Protein AF-A0A441VGG9-F1 (afdb_monomer_lite)

pLDDT: mean 82.44, std 17.36, range [31.22, 97.94]

Radius of gyration: 16.05 Å; chains: 1; bounding box: 37×43×33 Å

Structure (mmCIF, N/CA/C/O backbone):
data_AF-A0A441VGG9-F1
#
_entry.id   AF-A0A441VGG9-F1
#
loop_
_atom_site.group_PDB
_atom_site.id
_atom_site.type_symbol
_atom_site.label_atom_id
_atom_site.label_alt_id
_atom_site.label_comp_id
_atom_site.label_asym_id
_atom_site.label_entity_id
_atom_site.label_seq_id
_atom_site.pdbx_PDB_ins_code
_atom_site.Cartn_x
_atom_site.Cartn_y
_atom_site.Cartn_z
_atom_site.occupancy
_atom_site.B_iso_or_equiv
_atom_site.auth_seq_id
_atom_site.auth_comp_id
_atom_site.auth_asym_id
_atom_site.auth_atom_id
_atom_site.pdbx_PDB_model_num
ATOM 1 N N . MET A 1 1 ? -8.731 -5.278 3.314 1.00 94.38 1 MET A N 1
ATOM 2 C CA . MET A 1 1 ? -7.564 -4.455 3.708 1.00 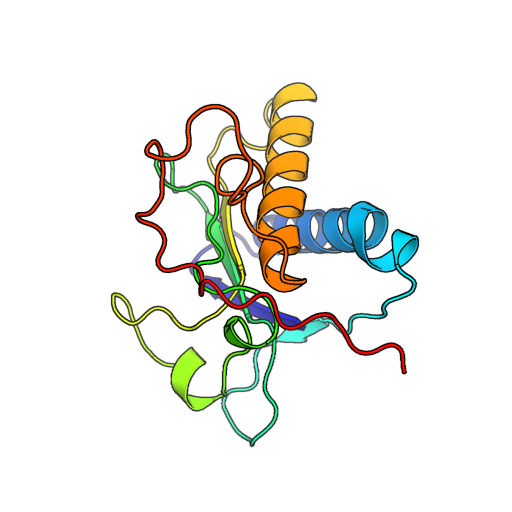94.38 1 MET A CA 1
ATOM 3 C C . MET A 1 1 ? -8.018 -3.421 4.715 1.00 94.38 1 MET A C 1
ATOM 5 O O . MET A 1 1 ? -9.213 -3.147 4.780 1.00 94.38 1 MET A O 1
ATOM 9 N N . CYS A 1 2 ? -7.111 -2.877 5.520 1.00 94.94 2 CYS A N 1
ATOM 10 C CA . CYS A 1 2 ? -7.483 -1.814 6.441 1.00 94.94 2 CYS A CA 1
ATOM 11 C C . CYS A 1 2 ? -6.417 -0.734 6.595 1.00 94.94 2 CYS A C 1
ATOM 13 O O . CYS A 1 2 ? -5.226 -1.033 6.542 1.00 94.94 2 CYS A O 1
ATOM 15 N N . TRP A 1 3 ? -6.851 0.502 6.819 1.00 93.62 3 TRP A N 1
ATOM 16 C CA . TRP A 1 3 ? -5.980 1.652 7.012 1.00 93.62 3 TRP A CA 1
ATOM 17 C C . TRP A 1 3 ? -5.534 1.771 8.467 1.00 93.62 3 TRP A C 1
ATOM 19 O O . TRP A 1 3 ? -6.352 1.809 9.386 1.00 93.62 3 TRP A O 1
ATOM 29 N N . HIS A 1 4 ? -4.222 1.853 8.666 1.00 87.31 4 HIS A N 1
ATOM 30 C CA . HIS A 1 4 ? -3.590 2.205 9.930 1.00 87.31 4 HIS A CA 1
ATOM 31 C C . HIS A 1 4 ? -2.687 3.408 9.673 1.00 87.31 4 HIS A C 1
ATOM 33 O O . HIS A 1 4 ? -1.575 3.259 9.192 1.00 87.31 4 HIS A O 1
ATOM 39 N N . VAL A 1 5 ? -3.145 4.620 9.950 1.00 71.81 5 VAL A N 1
ATOM 40 C CA . VAL A 1 5 ? -2.422 5.821 9.514 1.00 71.81 5 VAL A CA 1
ATOM 41 C C . VAL A 1 5 ? -1.516 6.345 10.620 1.00 71.81 5 VAL A C 1
ATOM 43 O O . VAL A 1 5 ? -1.985 6.585 11.730 1.00 71.81 5 VAL A O 1
ATOM 46 N N . LEU A 1 6 ? -0.246 6.611 10.296 1.00 68.75 6 LEU A N 1
ATOM 47 C CA . LEU A 1 6 ? 0.633 7.418 11.139 1.00 68.75 6 LEU A CA 1
ATOM 48 C C . LEU A 1 6 ? 1.026 8.696 10.391 1.00 68.75 6 LEU A C 1
ATOM 50 O O . LEU A 1 6 ? 1.815 8.665 9.458 1.00 68.75 6 LEU A O 1
ATOM 54 N N . GLN A 1 7 ? 0.462 9.816 10.850 1.00 72.62 7 GLN A N 1
ATOM 55 C CA . GLN A 1 7 ? 0.834 11.203 10.541 1.00 72.62 7 GLN A CA 1
ATOM 56 C C . GLN A 1 7 ? 0.972 11.563 9.047 1.00 72.62 7 GLN A C 1
ATOM 58 O O . GLN A 1 7 ? 2.010 11.386 8.408 1.00 72.62 7 GLN A O 1
ATOM 63 N N . PHE A 1 8 ? -0.079 12.204 8.533 1.00 85.31 8 PHE A N 1
ATOM 64 C CA . PHE A 1 8 ? -0.018 13.098 7.376 1.00 85.31 8 PHE A CA 1
ATOM 65 C C . PHE A 1 8 ? -0.246 14.540 7.846 1.00 85.31 8 PHE A C 1
ATOM 67 O O . PHE A 1 8 ? -0.963 14.726 8.835 1.00 85.31 8 PHE A O 1
ATOM 74 N N . PRO A 1 9 ? 0.326 15.555 7.171 1.00 86.12 9 PRO A N 1
ATOM 75 C CA . PRO A 1 9 ? 0.167 16.945 7.594 1.00 86.12 9 PRO A CA 1
ATOM 76 C C . PRO A 1 9 ? -1.294 17.406 7.544 1.00 86.12 9 PRO A C 1
ATOM 78 O O . PRO A 1 9 ? -1.736 18.155 8.415 1.00 86.12 9 PRO A O 1
ATOM 81 N N . THR A 1 10 ? -2.065 16.925 6.563 1.00 90.38 10 THR A N 1
ATOM 82 C CA . THR A 1 10 ? -3.488 17.246 6.416 1.00 90.38 10 THR A CA 1
ATOM 83 C C . THR A 1 10 ? -4.348 16.025 6.048 1.00 90.38 10 THR A C 1
ATOM 85 O O . THR A 1 10 ? -3.866 15.079 5.417 1.00 90.38 10 THR A O 1
ATOM 88 N N . PRO A 1 11 ? -5.662 16.045 6.359 1.00 91.12 11 PRO A N 1
ATOM 89 C CA . PRO A 1 11 ? -6.597 15.017 5.893 1.00 91.12 11 PRO A CA 1
ATOM 90 C C . PRO A 1 11 ? -6.681 14.899 4.364 1.00 91.12 11 PRO A C 1
ATOM 92 O O . PRO A 1 11 ? -6.899 13.808 3.846 1.00 91.12 11 PRO A O 1
ATOM 95 N N . ALA A 1 12 ? -6.500 16.003 3.633 1.00 91.56 12 ALA A N 1
ATOM 96 C CA . ALA A 1 12 ? -6.554 16.009 2.171 1.00 91.56 12 ALA A CA 1
ATOM 97 C C . ALA A 1 12 ? -5.362 15.262 1.547 1.00 91.56 12 ALA A C 1
ATOM 99 O O . ALA A 1 12 ? -5.527 14.494 0.595 1.00 91.56 12 ALA A O 1
ATOM 100 N N . GLU A 1 13 ? -4.164 15.438 2.107 1.00 89.56 13 GLU A N 1
ATOM 101 C CA . GLU A 1 13 ? -2.980 14.686 1.677 1.00 89.56 13 GLU A CA 1
ATOM 102 C C . GLU A 1 13 ? -3.123 13.198 1.996 1.00 89.56 13 GLU A C 1
ATOM 104 O O . GLU A 1 13 ? -2.801 12.363 1.153 1.00 89.56 13 GLU A O 1
ATOM 109 N N . LEU A 1 14 ? -3.683 12.860 3.163 1.00 91.25 14 LEU A N 1
ATOM 110 C CA . LEU A 1 14 ? -3.985 11.473 3.509 1.00 91.25 14 LEU A CA 1
ATOM 111 C C . LEU A 1 14 ? -4.951 10.832 2.502 1.00 91.25 14 LEU A C 1
ATOM 113 O O . LEU A 1 14 ? -4.685 9.739 2.010 1.00 91.25 14 LEU A O 1
ATOM 117 N N . GLN A 1 15 ? -6.048 11.512 2.161 1.00 92.19 15 GLN A N 1
ATOM 118 C CA . GLN A 1 15 ? -7.015 11.004 1.182 1.00 92.19 15 GLN A CA 1
ATOM 119 C C . GLN A 1 15 ? -6.377 10.812 -0.196 1.00 92.19 15 GLN A C 1
ATOM 121 O O . GLN A 1 15 ? -6.633 9.811 -0.863 1.00 92.19 15 GLN A O 1
ATOM 126 N N . THR A 1 16 ? -5.502 11.734 -0.604 1.00 92.19 16 THR A N 1
ATOM 127 C CA . THR A 1 16 ? -4.745 11.624 -1.859 1.00 92.19 16 THR A CA 1
ATOM 128 C C . THR A 1 16 ? -3.835 10.393 -1.850 1.00 92.19 16 THR A C 1
ATOM 130 O O . THR A 1 16 ? -3.824 9.623 -2.812 1.00 92.19 16 THR A O 1
ATOM 133 N N . ALA A 1 17 ? -3.118 10.162 -0.748 1.00 92.31 17 ALA A N 1
ATOM 134 C CA . ALA A 1 17 ? -2.262 8.993 -0.568 1.00 92.31 17 ALA A CA 1
ATOM 135 C C . ALA A 1 17 ? -3.062 7.676 -0.583 1.00 92.31 17 ALA A C 1
ATOM 137 O O . ALA A 1 17 ? -2.703 6.738 -1.297 1.00 92.31 17 ALA A O 1
ATOM 138 N N . GLN A 1 18 ? -4.183 7.617 0.143 1.00 94.12 18 GLN A N 1
ATOM 139 C CA . GLN A 1 18 ? -5.078 6.455 0.159 1.00 94.12 18 GLN A CA 1
ATOM 140 C C . GLN A 1 18 ? -5.655 6.160 -1.230 1.00 94.12 18 GLN A C 1
ATOM 142 O O . GLN A 1 18 ? -5.681 5.000 -1.648 1.00 94.12 18 GLN A O 1
ATOM 147 N N . ALA A 1 19 ? -6.081 7.192 -1.964 1.00 94.94 19 ALA A N 1
ATOM 148 C CA . ALA A 1 19 ? -6.613 7.051 -3.316 1.00 94.94 19 ALA A CA 1
ATOM 149 C C . ALA A 1 19 ? -5.557 6.505 -4.285 1.00 94.94 19 ALA A C 1
ATOM 151 O O . ALA A 1 19 ? -5.850 5.584 -5.046 1.00 94.94 19 ALA A O 1
ATOM 152 N N . LEU A 1 20 ? -4.321 7.014 -4.220 1.00 94.94 20 LEU A N 1
ATOM 153 C CA . LEU A 1 20 ? -3.218 6.518 -5.043 1.00 94.94 20 LEU A CA 1
ATOM 154 C C . LEU A 1 20 ? -2.932 5.038 -4.775 1.00 94.94 20 LEU A C 1
ATOM 156 O O . LEU A 1 20 ? -2.857 4.257 -5.722 1.00 94.94 20 LEU A O 1
ATOM 160 N N . VAL A 1 21 ? -2.785 4.652 -3.505 1.00 95.56 21 VAL A N 1
ATOM 161 C CA . VAL A 1 21 ? -2.486 3.266 -3.112 1.00 95.56 21 VAL A CA 1
ATOM 162 C C . VAL A 1 21 ? -3.615 2.334 -3.537 1.00 95.56 21 VAL A C 1
ATOM 164 O O . VAL A 1 21 ? -3.366 1.331 -4.203 1.00 95.56 21 VAL A O 1
ATOM 167 N N . THR A 1 22 ? -4.862 2.703 -3.231 1.00 96.88 22 THR A N 1
ATOM 168 C CA . THR A 1 22 ? -6.050 1.918 -3.597 1.00 96.88 22 THR A CA 1
ATOM 169 C C . THR A 1 22 ? -6.125 1.707 -5.100 1.00 96.88 22 THR A C 1
ATOM 171 O O . THR A 1 22 ? -6.269 0.574 -5.559 1.00 96.88 22 THR A O 1
ATOM 174 N N . ARG A 1 23 ? -6.000 2.791 -5.874 1.00 96.88 23 ARG A N 1
ATOM 175 C CA . ARG A 1 23 ? -6.074 2.748 -7.333 1.00 96.88 23 ARG A CA 1
ATOM 176 C C . ARG A 1 23 ? -4.956 1.895 -7.917 1.00 96.88 23 ARG A C 1
ATOM 178 O O . ARG A 1 23 ? -5.237 1.014 -8.717 1.00 96.88 23 ARG A O 1
ATOM 185 N N . THR A 1 24 ? -3.720 2.115 -7.475 1.00 97.25 24 THR A N 1
ATOM 186 C CA . THR A 1 24 ? -2.542 1.396 -7.977 1.00 97.25 24 THR A CA 1
ATOM 187 C C . THR A 1 24 ? -2.663 -0.105 -7.718 1.00 97.25 24 THR A C 1
ATOM 189 O O . THR A 1 24 ? -2.488 -0.899 -8.635 1.00 97.25 24 THR A O 1
ATOM 192 N N . ILE A 1 25 ? -3.047 -0.508 -6.503 1.00 97.94 25 ILE A N 1
ATOM 193 C CA . ILE A 1 25 ? -3.259 -1.922 -6.159 1.00 97.94 25 ILE A CA 1
ATOM 194 C C . ILE A 1 25 ? -4.410 -2.527 -6.973 1.00 97.94 25 ILE A C 1
ATOM 196 O O . ILE A 1 25 ? -4.304 -3.659 -7.447 1.00 97.94 25 ILE A O 1
ATOM 200 N N . THR A 1 26 ? -5.499 -1.777 -7.150 1.00 96.56 26 THR A N 1
ATOM 201 C CA . THR A 1 26 ? -6.688 -2.259 -7.864 1.00 96.56 26 THR A CA 1
ATOM 202 C C . THR A 1 26 ? -6.409 -2.464 -9.351 1.00 96.56 26 THR A C 1
ATOM 204 O O . THR A 1 26 ? -6.652 -3.544 -9.890 1.00 96.56 26 THR A O 1
ATOM 207 N N . GLU A 1 27 ? -5.870 -1.440 -10.012 1.00 95.50 27 GLU A N 1
ATOM 208 C CA . GLU A 1 27 ? -5.562 -1.461 -11.444 1.00 95.50 27 GLU A CA 1
ATOM 209 C C . GLU A 1 27 ? -4.383 -2.390 -11.759 1.00 95.50 27 GLU A C 1
ATOM 211 O O . GLU A 1 27 ? -4.374 -3.015 -12.813 1.00 95.50 27 GLU A O 1
ATOM 216 N N . GLY A 1 28 ? -3.411 -2.515 -10.852 1.00 95.94 28 GLY A N 1
ATOM 217 C CA . GLY A 1 28 ? -2.225 -3.335 -11.074 1.00 95.94 28 GLY A CA 1
ATOM 218 C C . GLY A 1 28 ? -2.414 -4.806 -10.729 1.00 95.94 28 GLY A C 1
ATOM 219 O O . GLY A 1 28 ? -2.184 -5.658 -11.572 1.00 95.94 28 GLY A O 1
ATOM 220 N N . TRP A 1 29 ? -2.820 -5.133 -9.504 1.00 96.19 29 TRP A N 1
ATOM 221 C CA . TRP A 1 29 ? -2.910 -6.528 -9.072 1.00 96.19 29 TRP A CA 1
ATOM 222 C C . TRP A 1 29 ? -4.337 -7.050 -9.110 1.00 96.19 29 TRP A C 1
ATOM 224 O O . TRP A 1 29 ? -4.620 -7.998 -9.836 1.00 96.19 29 TRP A O 1
ATOM 234 N N . LEU A 1 30 ? -5.238 -6.440 -8.339 1.00 95.50 30 LEU A N 1
ATOM 235 C CA . LEU A 1 30 ? -6.545 -7.031 -8.032 1.00 95.50 30 LEU A CA 1
ATOM 236 C C . LEU A 1 30 ? -7.379 -7.313 -9.287 1.00 95.50 30 LEU A C 1
ATOM 238 O O . LEU A 1 30 ? -7.928 -8.407 -9.421 1.00 95.50 30 LEU A O 1
ATOM 242 N N . SER A 1 31 ? -7.404 -6.371 -10.235 1.00 94.31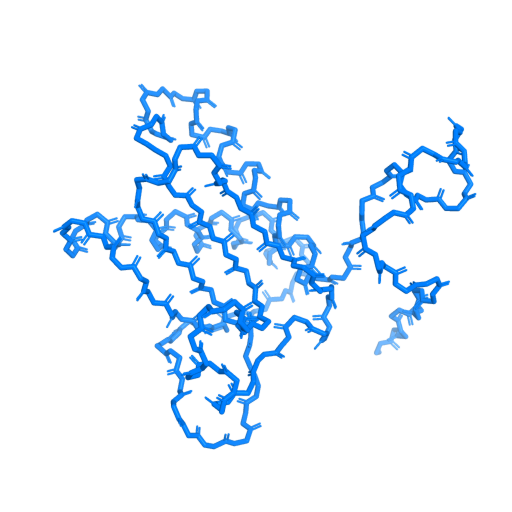 31 SER A N 1
ATOM 243 C CA . SER A 1 31 ? -8.119 -6.541 -11.505 1.00 94.31 31 SER A CA 1
ATOM 244 C C . SER A 1 31 ? -7.502 -7.614 -12.410 1.00 94.31 31 SER A C 1
ATOM 246 O O . SER A 1 31 ? -8.236 -8.316 -13.102 1.00 94.31 31 SER A O 1
ATOM 248 N N . LEU A 1 32 ? 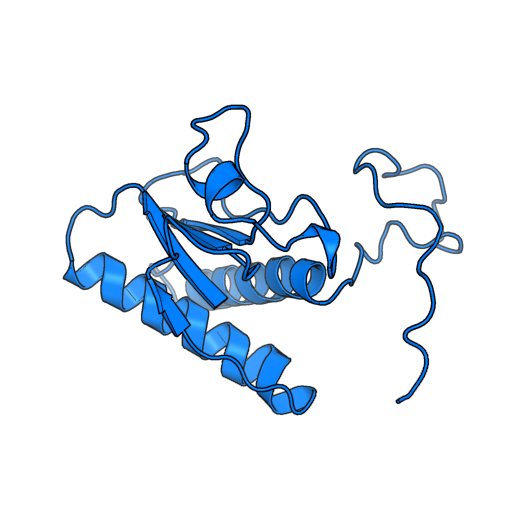-6.175 -7.791 -12.379 1.00 93.44 32 LEU A N 1
ATOM 249 C CA . LEU A 1 32 ? -5.477 -8.775 -13.211 1.00 93.44 32 LEU A CA 1
ATOM 250 C C . LEU A 1 32 ? -5.661 -10.210 -12.712 1.00 93.44 32 LEU A C 1
ATOM 252 O O . LEU A 1 32 ? -5.670 -11.138 -13.519 1.00 93.44 32 LEU A O 1
ATOM 256 N N . ILE A 1 33 ? -5.808 -10.400 -11.397 1.00 93.06 33 ILE A N 1
ATOM 257 C CA . ILE A 1 33 ? -5.943 -11.731 -10.778 1.00 93.06 33 ILE A CA 1
ATOM 258 C C . ILE A 1 33 ? -7.352 -12.024 -10.248 1.00 93.06 33 ILE A C 1
ATOM 260 O O . ILE A 1 33 ? -7.543 -13.023 -9.558 1.00 93.06 33 ILE A O 1
ATOM 264 N N . ASN A 1 34 ? -8.335 -11.185 -10.593 1.00 93.31 34 ASN A N 1
ATOM 265 C CA . ASN A 1 34 ? -9.744 -11.331 -10.216 1.00 93.31 34 ASN A CA 1
ATOM 266 C C . ASN A 1 34 ? -9.942 -11.526 -8.698 1.00 93.31 34 ASN A C 1
ATOM 268 O O . ASN A 1 34 ? -10.645 -12.437 -8.255 1.00 93.31 34 ASN A O 1
ATOM 272 N N . LEU A 1 35 ? -9.274 -10.684 -7.906 1.00 92.56 35 LEU A N 1
ATOM 273 C CA . LEU A 1 35 ? -9.452 -10.609 -6.459 1.00 92.56 35 LEU A CA 1
ATOM 274 C C . LEU A 1 35 ? -10.182 -9.324 -6.091 1.00 92.56 35 LEU A C 1
ATOM 276 O O . LEU A 1 35 ? -9.840 -8.253 -6.580 1.00 92.56 35 LEU A O 1
ATOM 280 N N . ASP A 1 36 ? -11.113 -9.422 -5.149 1.00 91.25 36 ASP A N 1
ATOM 281 C CA . ASP A 1 36 ? -11.777 -8.257 -4.577 1.00 91.25 36 ASP A CA 1
ATOM 282 C C . ASP A 1 36 ? -11.156 -7.869 -3.237 1.00 91.25 36 ASP A C 1
ATOM 284 O O . ASP A 1 36 ? -10.777 -8.712 -2.417 1.00 91.25 36 ASP A O 1
ATOM 288 N N . ALA A 1 37 ? -11.100 -6.564 -2.983 1.00 92.38 37 ALA A N 1
ATOM 289 C CA . ALA A 1 37 ? -10.652 -6.017 -1.716 1.00 92.38 37 ALA A CA 1
ATOM 290 C C . ALA A 1 37 ? -11.638 -4.984 -1.185 1.00 92.38 37 ALA A C 1
ATOM 292 O O . ALA A 1 37 ? -11.981 -4.013 -1.855 1.00 92.38 37 ALA A O 1
ATOM 293 N N . THR A 1 38 ? -12.030 -5.154 0.072 1.00 93.88 38 THR A N 1
ATOM 294 C CA . THR A 1 38 ? -12.722 -4.119 0.837 1.00 93.88 38 THR A CA 1
ATOM 295 C C . T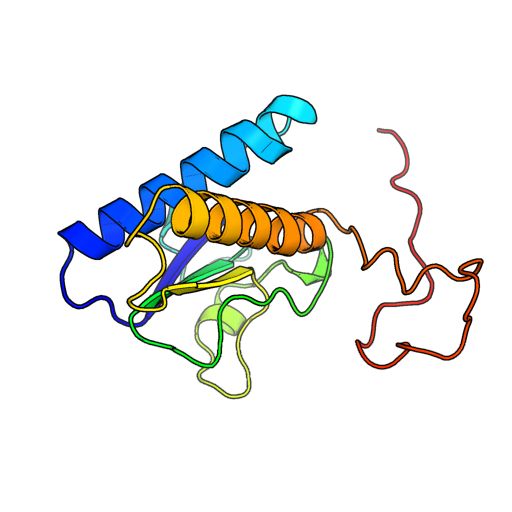HR A 1 38 ? -11.711 -3.286 1.615 1.00 93.88 38 THR A C 1
ATOM 297 O O . THR A 1 38 ? -10.708 -3.807 2.114 1.00 93.88 38 THR A O 1
ATOM 300 N N . TRP A 1 39 ? -11.975 -1.987 1.724 1.00 94.31 39 TRP A N 1
ATOM 301 C CA . TRP A 1 39 ? -11.140 -1.033 2.447 1.00 94.31 39 TRP A CA 1
ATOM 302 C C . TRP A 1 39 ? -11.931 -0.440 3.607 1.00 94.31 39 TRP A C 1
ATOM 304 O O . TRP A 1 39 ? -13.075 -0.024 3.440 1.00 94.31 39 TRP A O 1
ATOM 314 N N . THR A 1 40 ? -11.331 -0.430 4.790 1.00 93.44 40 THR A N 1
ATOM 315 C CA . THR A 1 40 ? -11.945 0.069 6.025 1.00 93.44 40 THR A CA 1
ATOM 316 C C . THR A 1 40 ? -10.861 0.583 6.968 1.00 93.44 40 THR A C 1
ATOM 318 O O . THR A 1 40 ? -9.675 0.362 6.720 1.00 93.44 40 THR A O 1
ATOM 321 N N . ASP A 1 41 ? -11.230 1.247 8.054 1.00 92.69 41 ASP A N 1
ATOM 322 C CA . ASP A 1 41 ? -10.282 1.544 9.125 1.00 92.69 41 ASP A CA 1
ATOM 323 C C . ASP A 1 41 ? -9.949 0.261 9.884 1.00 92.69 41 ASP A C 1
ATOM 325 O O . ASP A 1 41 ? -10.800 -0.612 10.059 1.00 92.69 41 ASP A O 1
ATOM 329 N N . CYS A 1 42 ? -8.695 0.099 10.309 1.00 92.25 42 CYS A N 1
ATOM 330 C CA . CYS A 1 42 ? -8.290 -1.134 10.973 1.00 92.25 42 CYS A CA 1
ATOM 331 C C . CYS A 1 42 ? -9.084 -1.393 12.263 1.00 92.25 42 CYS A C 1
ATOM 333 O O . CYS A 1 42 ? -8.987 -0.599 13.200 1.00 92.25 42 CYS A O 1
ATOM 335 N N . PRO A 1 43 ? -9.797 -2.537 12.366 1.00 92.06 43 PRO A N 1
ATOM 336 C CA . PRO A 1 43 ? -10.491 -2.891 13.595 1.00 92.06 43 PRO A CA 1
ATOM 337 C C . PRO A 1 43 ? -9.518 -3.077 14.761 1.00 92.06 43 PRO A C 1
ATOM 339 O O . PRO A 1 43 ? -8.492 -3.752 14.632 1.00 92.06 43 PRO A O 1
ATOM 342 N N . THR A 1 44 ? -9.880 -2.523 15.915 1.00 90.62 44 THR A N 1
ATOM 343 C CA . THR A 1 44 ? -9.120 -2.628 17.171 1.00 90.62 44 THR A CA 1
ATOM 344 C C . THR A 1 44 ? -9.590 -3.782 18.059 1.00 90.62 44 THR A C 1
ATOM 346 O O . THR A 1 44 ? -9.035 -4.008 19.131 1.00 90.62 44 THR A O 1
ATOM 349 N N . SER A 1 45 ? -10.588 -4.549 17.615 1.00 92.69 45 SER A N 1
ATOM 350 C CA . SER A 1 45 ? -11.118 -5.724 18.307 1.00 92.69 45 SER A CA 1
ATOM 351 C C . SER A 1 45 ? -11.611 -6.791 17.319 1.00 92.69 45 SER A C 1
ATOM 353 O O . SER A 1 45 ? -11.703 -6.548 16.112 1.00 92.69 45 SER A O 1
ATOM 355 N N . GLY A 1 46 ? -11.911 -7.981 17.847 1.00 93.31 46 GLY A N 1
ATOM 356 C CA . GLY A 1 46 ? -12.386 -9.135 17.083 1.00 93.31 46 GLY A CA 1
ATOM 357 C C . GLY A 1 46 ? -11.270 -10.004 16.494 1.00 93.31 46 GLY A C 1
ATOM 358 O O . GLY A 1 46 ? -10.088 -9.657 16.529 1.00 93.31 46 GLY A O 1
ATOM 359 N N . ASP A 1 47 ? -11.677 -11.142 15.929 1.00 94.50 47 ASP A N 1
ATOM 360 C CA . ASP A 1 47 ? -10.760 -12.213 15.506 1.00 94.50 47 ASP A CA 1
ATOM 361 C C . ASP A 1 47 ? -10.352 -12.125 14.028 1.00 94.50 47 ASP A C 1
ATOM 363 O O . ASP A 1 47 ? -9.470 -12.849 13.559 1.00 94.50 47 ASP A O 1
ATOM 367 N N . ALA A 1 48 ? -10.987 -11.228 13.270 1.00 93.50 48 ALA A N 1
ATOM 368 C CA . ALA A 1 48 ? -10.724 -11.063 11.850 1.00 93.50 48 ALA A CA 1
ATOM 369 C C . ALA A 1 48 ? -9.324 -10.479 11.608 1.00 93.50 48 ALA A C 1
ATOM 371 O O . ALA A 1 48 ? -8.965 -9.403 12.106 1.00 93.50 48 ALA A O 1
ATOM 372 N N . ARG A 1 49 ? -8.543 -11.163 10.770 1.00 94.88 49 ARG A N 1
ATOM 373 C CA . ARG A 1 49 ? -7.224 -10.694 10.342 1.00 94.88 49 ARG A CA 1
ATOM 374 C C . ARG A 1 49 ? -7.317 -9.907 9.047 1.00 94.88 49 ARG A C 1
ATOM 376 O O . ARG A 1 49 ? -8.134 -10.209 8.184 1.00 94.88 49 ARG A O 1
ATOM 383 N N . HIS A 1 50 ? -6.471 -8.895 8.920 1.00 95.31 50 HIS A N 1
ATOM 384 C CA . HIS A 1 50 ? -6.485 -7.998 7.771 1.00 95.31 50 HIS A CA 1
ATOM 385 C C . HIS A 1 50 ? -5.065 -7.732 7.292 1.00 95.31 50 HIS A C 1
ATOM 387 O O . HIS A 1 50 ? -4.138 -7.632 8.099 1.00 95.31 50 HIS A O 1
ATOM 393 N N . VAL A 1 51 ? -4.915 -7.502 5.990 1.00 95.38 51 VAL A N 1
ATOM 394 C CA . VAL A 1 51 ? -3.766 -6.751 5.479 1.00 95.38 51 VAL A CA 1
ATOM 395 C C . VAL A 1 51 ? -3.886 -5.331 6.030 1.00 95.38 51 VAL A C 1
ATOM 397 O O . VAL A 1 51 ? -4.778 -4.582 5.615 1.00 95.38 51 VAL A O 1
ATOM 400 N N . ARG A 1 52 ? -3.042 -4.999 7.010 1.00 94.25 52 ARG A N 1
ATOM 401 C CA . ARG A 1 52 ? -2.881 -3.631 7.503 1.00 94.25 52 ARG A CA 1
ATOM 402 C C . ARG A 1 52 ? -2.084 -2.855 6.469 1.00 94.25 52 ARG A C 1
ATOM 404 O O . ARG A 1 52 ? -1.053 -3.335 6.014 1.00 94.25 52 ARG A O 1
ATOM 411 N N . VAL A 1 53 ? -2.555 -1.661 6.144 1.00 94.31 53 VAL A N 1
ATOM 412 C CA . VAL A 1 53 ? -1.869 -0.718 5.271 1.00 94.31 53 VAL A CA 1
ATOM 413 C C . VAL A 1 53 ? -1.557 0.528 6.077 1.00 94.31 53 VAL A C 1
ATOM 415 O O . VAL A 1 53 ? -2.472 1.233 6.510 1.00 94.31 53 VAL A O 1
ATOM 418 N N . LEU A 1 54 ? -0.269 0.772 6.301 1.00 91.06 54 LEU A N 1
ATOM 419 C CA . LEU A 1 54 ? 0.223 1.947 6.995 1.00 91.06 54 LEU A CA 1
ATOM 420 C C . LEU A 1 54 ? 0.850 2.926 6.027 1.00 91.06 54 LEU A C 1
ATOM 422 O O . LEU A 1 54 ? 1.726 2.568 5.251 1.00 91.06 54 LEU A O 1
ATOM 426 N N . LEU A 1 55 ? 0.403 4.174 6.104 1.00 90.19 55 LEU A N 1
ATOM 427 C CA . LEU A 1 55 ? 0.923 5.271 5.303 1.00 90.19 55 LEU A CA 1
ATOM 428 C C . LEU A 1 55 ? 1.582 6.282 6.240 1.00 90.19 55 LEU A C 1
ATOM 430 O O . LEU A 1 55 ? 0.996 6.617 7.275 1.00 90.19 55 LEU A O 1
ATOM 434 N N . ARG A 1 56 ? 2.755 6.788 5.852 1.00 87.25 56 ARG A N 1
ATOM 435 C CA . ARG A 1 56 ? 3.500 7.811 6.596 1.00 87.25 56 ARG A CA 1
ATOM 436 C C . ARG A 1 56 ? 4.056 8.875 5.660 1.00 87.25 56 ARG A C 1
ATOM 438 O O . ARG A 1 56 ? 4.697 8.534 4.675 1.00 87.25 56 ARG A O 1
ATOM 445 N N . SER A 1 57 ? 3.865 10.152 5.983 1.00 88.44 57 SER A N 1
ATOM 446 C CA . SER A 1 57 ? 4.458 11.261 5.222 1.00 88.44 57 SER A CA 1
ATOM 447 C C . SER A 1 57 ? 5.845 11.642 5.745 1.00 88.44 57 SER A C 1
ATOM 449 O O . SER A 1 57 ? 6.084 11.626 6.952 1.00 88.44 57 SER A O 1
ATOM 451 N N . GLY A 1 58 ? 6.734 12.074 4.846 1.00 76.62 58 GLY A N 1
ATOM 452 C CA . GLY A 1 58 ? 7.979 12.763 5.207 1.00 76.62 58 GLY A CA 1
ATOM 453 C C . GLY A 1 58 ? 9.143 11.860 5.612 1.00 76.62 58 GLY A C 1
ATOM 454 O O . GLY A 1 58 ? 10.098 12.352 6.209 1.00 76.62 58 GLY A O 1
ATOM 455 N N . ASP A 1 59 ? 9.092 10.567 5.293 1.00 69.50 59 ASP A N 1
ATOM 456 C CA . ASP A 1 59 ? 10.240 9.680 5.475 1.00 69.50 59 ASP A CA 1
ATOM 457 C C . ASP A 1 59 ? 11.078 9.638 4.189 1.00 69.50 59 ASP A C 1
ATOM 459 O O . ASP A 1 59 ? 10.624 9.153 3.158 1.00 69.50 59 ASP A O 1
ATOM 463 N N . ALA A 1 60 ? 12.276 10.225 4.227 1.00 63.62 60 ALA A N 1
ATOM 464 C CA . ALA A 1 60 ? 13.172 10.291 3.070 1.00 63.62 60 ALA A CA 1
ATOM 465 C C . ALA A 1 60 ? 14.044 9.033 2.910 1.00 63.62 60 ALA A C 1
ATOM 467 O O . ALA A 1 60 ? 14.629 8.833 1.849 1.00 63.62 60 ALA A O 1
ATOM 468 N N . ASN A 1 61 ? 14.147 8.209 3.959 1.00 63.19 61 ASN A N 1
ATOM 469 C CA . ASN A 1 61 ? 15.011 7.024 3.990 1.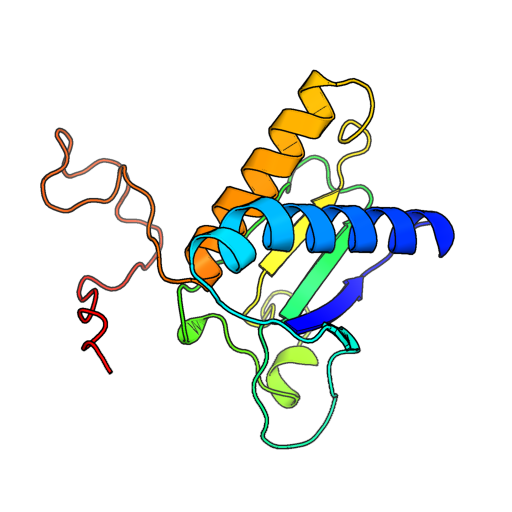00 63.19 61 ASN A CA 1
ATOM 470 C C . ASN A 1 61 ? 14.210 5.717 3.956 1.00 63.19 61 ASN A C 1
ATOM 472 O O . ASN A 1 61 ? 14.789 4.635 4.028 1.00 63.19 61 ASN A O 1
ATOM 476 N N . TYR A 1 62 ? 12.886 5.814 3.870 1.00 66.38 62 TYR A N 1
ATOM 477 C CA . TYR A 1 62 ? 11.983 4.683 3.916 1.00 66.38 62 TYR A CA 1
ATOM 478 C C . TYR A 1 62 ? 10.840 4.909 2.934 1.00 66.38 62 TYR A C 1
ATOM 480 O O . TYR A 1 62 ? 9.995 5.777 3.143 1.00 66.38 62 TYR A O 1
ATOM 488 N N . ASN A 1 63 ? 10.811 4.112 1.868 1.00 75.06 63 ASN A N 1
ATOM 489 C CA . ASN A 1 63 ? 9.828 4.291 0.802 1.00 75.06 63 ASN A CA 1
ATOM 490 C C . ASN A 1 63 ? 8.726 3.216 0.851 1.00 75.06 63 ASN A C 1
ATOM 492 O O . ASN A 1 63 ? 7.590 3.495 0.475 1.00 75.06 63 ASN A O 1
ATOM 496 N N . GLY A 1 64 ? 9.011 2.020 1.374 1.00 87.00 64 GLY A N 1
ATOM 497 C CA . GLY A 1 64 ? 8.024 0.956 1.556 1.00 87.00 64 GLY A CA 1
ATOM 498 C C . GLY A 1 64 ? 8.614 -0.292 2.215 1.00 87.00 64 GLY A C 1
ATOM 499 O O . GLY A 1 64 ? 9.829 -0.481 2.198 1.00 87.00 64 GLY A O 1
ATOM 500 N N . THR A 1 65 ? 7.768 -1.102 2.856 1.00 88.00 65 THR A N 1
ATOM 501 C CA . THR A 1 65 ? 8.135 -2.462 3.273 1.00 88.00 65 THR A CA 1
ATOM 502 C C . THR A 1 65 ? 6.918 -3.359 3.472 1.00 88.00 65 THR A C 1
ATOM 504 O O . THR A 1 65 ? 5.875 -2.926 3.974 1.00 88.00 65 THR A O 1
ATOM 507 N N . THR A 1 66 ? 7.114 -4.643 3.191 1.00 90.94 66 THR A N 1
ATOM 508 C CA . THR A 1 66 ? 6.214 -5.742 3.530 1.00 90.94 66 THR A CA 1
ATOM 509 C C . THR A 1 66 ? 7.055 -6.928 3.996 1.00 90.94 66 THR A C 1
ATOM 511 O O . THR A 1 66 ? 7.368 -7.835 3.235 1.00 90.94 66 THR A O 1
ATOM 514 N N . LEU A 1 67 ? 7.430 -6.923 5.280 1.00 84.38 67 LEU A N 1
ATOM 515 C CA . LEU A 1 67 ? 8.417 -7.858 5.850 1.00 84.38 67 LEU A CA 1
ATOM 516 C C . LEU A 1 67 ? 8.031 -9.339 5.777 1.00 84.38 67 LEU A C 1
ATOM 518 O O . LEU A 1 67 ? 8.876 -10.211 5.930 1.00 84.38 67 LEU A O 1
ATOM 522 N N . ARG A 1 68 ? 6.737 -9.640 5.663 1.00 86.75 68 ARG A N 1
ATOM 523 C CA . ARG A 1 68 ? 6.227 -11.011 5.685 1.00 86.75 68 ARG A CA 1
ATOM 524 C C . ARG A 1 68 ? 5.306 -11.219 4.500 1.00 86.75 68 ARG A C 1
ATOM 526 O O . ARG A 1 68 ? 4.399 -10.400 4.349 1.00 86.75 68 ARG A O 1
ATOM 533 N N . PRO A 1 69 ? 5.467 -12.299 3.724 1.00 89.06 69 PRO A N 1
ATOM 534 C CA . PRO A 1 69 ? 4.675 -12.518 2.525 1.00 89.06 69 PRO A CA 1
ATOM 535 C C . PRO A 1 69 ? 3.365 -13.279 2.775 1.00 89.06 69 PRO A C 1
ATOM 537 O O . PRO A 1 69 ? 3.229 -14.064 3.721 1.00 89.06 69 PRO A O 1
ATOM 540 N N . GLY A 1 70 ? 2.403 -13.100 1.872 1.00 91.19 70 GLY A N 1
ATOM 541 C CA . GLY A 1 70 ? 1.174 -13.887 1.810 1.00 91.19 70 GLY A CA 1
ATOM 542 C C . GLY A 1 70 ? 0.341 -13.806 3.091 1.00 91.19 70 GLY A C 1
ATOM 543 O O . GLY A 1 70 ? 0.082 -12.744 3.654 1.00 91.19 70 GLY A O 1
ATOM 544 N N . THR A 1 71 ? -0.086 -14.957 3.613 1.00 93.31 71 THR A N 1
ATOM 545 C CA . THR A 1 71 ? -0.904 -14.987 4.838 1.00 93.31 71 THR A CA 1
ATOM 546 C C . THR A 1 71 ? -0.148 -14.531 6.086 1.00 93.31 71 THR A C 1
ATOM 548 O O . THR A 1 71 ? -0.787 -14.200 7.085 1.00 93.31 71 THR A O 1
ATOM 551 N N . LEU A 1 72 ? 1.191 -14.494 6.053 1.00 91.06 72 LEU A N 1
ATOM 552 C CA . LEU A 1 72 ? 2.009 -13.986 7.157 1.00 91.06 72 LEU A CA 1
ATOM 553 C C . LEU A 1 72 ? 1.970 -12.452 7.255 1.00 91.06 72 LEU A C 1
ATOM 555 O O . LEU A 1 72 ? 2.328 -11.909 8.299 1.00 91.06 72 LEU A O 1
ATOM 559 N N . THR A 1 73 ? 1.498 -11.759 6.211 1.00 93.25 73 THR A N 1
ATOM 560 C CA . THR A 1 73 ? 1.245 -10.309 6.219 1.00 93.25 73 THR A CA 1
ATOM 561 C C . THR A 1 73 ? -0.008 -9.929 7.015 1.00 93.25 73 THR A C 1
ATOM 563 O O . THR A 1 73 ? -0.222 -8.760 7.338 1.00 93.25 73 THR A O 1
ATOM 566 N N . LEU A 1 74 ? -0.885 -10.892 7.309 1.00 93.94 74 LEU A N 1
ATOM 567 C CA . LEU A 1 74 ? -2.146 -10.625 7.989 1.00 93.94 74 LEU A CA 1
ATOM 568 C C . LEU A 1 74 ? -1.910 -10.261 9.458 1.00 93.94 74 LEU A C 1
ATOM 570 O O . LEU A 1 74 ? -1.251 -10.992 10.190 1.00 93.94 74 LEU A O 1
ATOM 574 N N . SER A 1 75 ? -2.530 -9.167 9.896 1.00 93.88 75 SER A N 1
ATOM 575 C CA . SER A 1 75 ? -2.454 -8.666 11.270 1.00 93.88 75 SER A CA 1
ATOM 576 C C . SER A 1 75 ? -3.770 -8.858 12.021 1.00 93.88 75 SER A C 1
ATOM 578 O O . SER A 1 75 ? -4.865 -8.687 11.469 1.00 93.88 75 SER A O 1
ATOM 580 N N . THR A 1 76 ? -3.660 -9.216 13.295 1.00 94.06 76 THR A N 1
ATOM 581 C CA . THR A 1 76 ? -4.758 -9.272 14.266 1.00 94.06 76 THR A CA 1
ATOM 582 C C . THR A 1 76 ? -5.079 -7.885 14.828 1.00 94.06 76 THR A C 1
ATOM 584 O O . THR A 1 76 ? -4.313 -6.931 14.690 1.00 94.06 76 THR A O 1
ATOM 587 N N . ALA A 1 77 ? -6.225 -7.749 15.500 1.00 92.12 77 ALA A N 1
ATOM 588 C CA . ALA A 1 77 ? -6.552 -6.541 16.258 1.00 92.12 77 ALA A CA 1
ATOM 589 C C . ALA A 1 77 ? -5.479 -6.187 17.309 1.00 92.12 77 ALA A C 1
ATOM 591 O O . ALA A 1 77 ? -5.081 -5.031 17.400 1.00 92.12 77 ALA A O 1
ATOM 592 N N . ALA A 1 78 ? -4.964 -7.181 18.042 1.00 89.88 78 ALA A N 1
ATOM 593 C CA . ALA A 1 78 ? -3.973 -6.972 19.097 1.00 89.88 78 ALA A CA 1
ATOM 594 C C . ALA A 1 78 ? -2.595 -6.551 18.559 1.00 89.88 78 ALA A C 1
ATOM 596 O O . ALA A 1 78 ? -1.973 -5.645 19.113 1.00 89.88 78 ALA A O 1
ATOM 597 N N . GLU A 1 79 ? -2.125 -7.169 17.469 1.00 90.75 79 GLU A N 1
ATOM 598 C CA . GLU A 1 79 ? -0.845 -6.801 16.846 1.00 90.75 79 GLU A CA 1
ATOM 599 C C . GLU A 1 79 ? -0.871 -5.360 16.349 1.00 90.75 79 GLU A C 1
ATOM 601 O O . GLU A 1 79 ? 0.086 -4.631 16.568 1.00 90.75 79 GLU A O 1
ATOM 606 N N . ARG A 1 80 ? -1.984 -4.915 15.751 1.00 88.19 80 ARG A N 1
ATOM 607 C CA . ARG A 1 80 ? -2.135 -3.551 15.220 1.00 88.19 80 ARG A CA 1
ATOM 608 C C . ARG A 1 80 ? -1.997 -2.451 16.270 1.00 88.19 80 ARG A C 1
ATOM 610 O O . ARG A 1 80 ? -1.798 -1.311 15.883 1.00 88.19 80 ARG A O 1
ATOM 617 N N . MET A 1 81 ? -2.089 -2.771 17.557 1.00 83.50 81 MET A N 1
ATOM 618 C CA . MET A 1 81 ? -1.922 -1.810 18.650 1.00 83.50 81 MET A CA 1
ATOM 619 C C . MET A 1 81 ? -0.474 -1.712 19.158 1.00 83.50 81 MET A C 1
ATOM 621 O O . MET A 1 81 ? -0.203 -0.908 20.049 1.00 83.50 81 MET A O 1
ATOM 625 N N . GLN A 1 82 ? 0.450 -2.527 18.638 1.00 80.75 82 GLN A N 1
ATOM 626 C CA . GLN A 1 82 ? 1.846 -2.527 19.074 1.00 80.75 82 GLN A CA 1
ATOM 627 C C . GLN A 1 82 ? 2.610 -1.328 18.487 1.00 80.75 82 GLN A C 1
ATOM 629 O O . GLN A 1 82 ? 2.524 -1.088 17.281 1.00 80.75 82 GLN A O 1
ATOM 634 N N . PRO A 1 83 ? 3.361 -0.572 19.308 1.00 69.56 83 PRO A N 1
ATOM 635 C CA . PRO A 1 83 ? 4.240 0.478 18.813 1.00 69.56 83 PRO A CA 1
ATOM 636 C C . PRO A 1 83 ? 5.539 -0.110 18.226 1.00 69.56 83 PRO A C 1
ATOM 638 O O . PRO A 1 83 ? 5.911 -1.247 18.546 1.00 69.56 83 PRO A O 1
ATOM 641 N N . PRO A 1 84 ? 6.292 0.683 17.442 1.00 64.31 84 PRO A N 1
ATOM 642 C CA . PRO A 1 84 ? 7.658 0.338 17.057 1.00 64.31 84 PRO A CA 1
ATOM 643 C C . PRO A 1 84 ? 8.526 -0.032 18.280 1.00 64.31 84 PRO A C 1
ATOM 645 O O . PRO A 1 84 ? 8.347 0.556 19.352 1.00 64.31 84 PRO A O 1
ATOM 648 N N . PRO A 1 85 ? 9.479 -0.977 18.157 1.00 62.03 85 PRO A N 1
ATOM 649 C CA . PRO A 1 85 ? 9.913 -1.651 16.928 1.00 62.03 85 PRO A CA 1
ATOM 650 C C . PRO A 1 85 ? 9.092 -2.901 16.565 1.00 62.03 85 PRO A C 1
ATOM 652 O O . PRO A 1 85 ? 9.390 -3.547 15.566 1.00 62.03 85 PRO A O 1
ATOM 655 N N . ASN A 1 86 ? 8.070 -3.260 17.350 1.00 69.88 86 ASN A N 1
ATOM 656 C CA . ASN A 1 86 ? 7.227 -4.437 17.109 1.00 69.88 86 ASN A CA 1
ATOM 657 C C . ASN A 1 86 ? 6.156 -4.149 16.049 1.00 69.88 86 ASN A C 1
ATOM 659 O O . ASN A 1 86 ? 4.982 -4.467 16.254 1.00 69.88 86 ASN A O 1
ATOM 663 N N . ASP A 1 87 ? 6.551 -3.495 14.952 1.00 70.06 87 ASP A N 1
ATOM 664 C CA . ASP A 1 87 ? 5.612 -3.038 13.941 1.00 70.06 87 ASP A CA 1
ATOM 665 C C . ASP A 1 87 ? 4.756 -4.218 13.450 1.00 70.06 87 ASP A C 1
ATOM 667 O O . ASP A 1 87 ? 5.286 -5.275 13.091 1.00 70.06 87 ASP A O 1
ATOM 671 N N . PRO A 1 88 ? 3.421 -4.068 13.453 1.00 82.38 88 PRO A N 1
ATOM 672 C CA . PRO A 1 88 ? 2.530 -5.151 13.080 1.00 82.38 88 PRO A CA 1
ATOM 673 C C . PRO A 1 88 ? 2.804 -5.615 11.639 1.00 82.38 88 PRO A C 1
ATOM 675 O O . PRO A 1 88 ? 3.200 -4.794 10.802 1.00 82.38 88 PRO A O 1
ATOM 678 N N . PRO A 1 89 ? 2.504 -6.880 11.293 1.00 89.50 89 PRO A N 1
ATOM 679 C CA . PRO A 1 89 ? 2.493 -7.318 9.901 1.00 89.50 89 PRO A CA 1
ATOM 680 C C . PRO A 1 89 ? 1.622 -6.402 9.031 1.00 89.50 89 PRO A C 1
ATOM 682 O O . PRO A 1 89 ? 0.594 -5.880 9.480 1.00 89.50 89 PRO A O 1
ATOM 685 N N . GLY A 1 90 ? 2.036 -6.175 7.790 1.00 92.12 90 GLY A N 1
ATOM 686 C CA . GLY A 1 90 ? 1.290 -5.336 6.863 1.00 92.12 90 GLY A CA 1
ATOM 687 C C . GLY A 1 90 ? 2.144 -4.762 5.745 1.00 92.12 90 GLY A C 1
ATOM 688 O O . GLY A 1 90 ? 3.348 -4.990 5.685 1.00 92.12 90 GLY A O 1
ATOM 689 N N . LEU A 1 91 ? 1.467 -3.994 4.899 1.00 93.50 91 LEU A N 1
ATOM 690 C CA . LEU A 1 91 ? 2.045 -3.114 3.898 1.00 93.50 91 LEU A CA 1
ATOM 691 C C . LEU A 1 91 ? 2.313 -1.758 4.549 1.00 93.50 91 LEU A C 1
ATOM 693 O O . LEU A 1 91 ? 1.386 -1.124 5.058 1.00 93.50 91 LEU A O 1
ATOM 697 N N . LEU A 1 92 ? 3.554 -1.297 4.534 1.00 90.88 92 LEU A N 1
ATOM 698 C CA . LEU A 1 92 ? 3.928 0.026 5.016 1.00 90.88 92 LEU A CA 1
ATOM 699 C C . LEU A 1 92 ? 4.453 0.834 3.831 1.00 90.88 92 LEU A C 1
ATOM 701 O O . LEU A 1 92 ? 5.309 0.362 3.094 1.00 90.88 92 LEU A O 1
ATOM 705 N N . MET A 1 93 ? 3.962 2.058 3.668 1.00 91.56 93 MET A N 1
ATOM 706 C CA . MET A 1 93 ? 4.355 2.965 2.594 1.00 91.56 93 MET A CA 1
ATOM 707 C C . MET A 1 93 ? 4.794 4.305 3.177 1.00 91.56 93 MET A C 1
ATOM 709 O O . MET A 1 93 ? 4.008 5.006 3.825 1.00 91.56 93 MET A O 1
ATOM 713 N N . GLY A 1 94 ? 6.048 4.669 2.920 1.00 90.50 94 GLY A N 1
ATOM 714 C CA . GLY A 1 94 ? 6.573 5.998 3.207 1.00 90.50 94 GLY A CA 1
ATOM 715 C C . GLY A 1 94 ? 6.394 6.903 1.995 1.00 90.50 94 GLY A C 1
ATOM 716 O O . GLY A 1 94 ? 6.741 6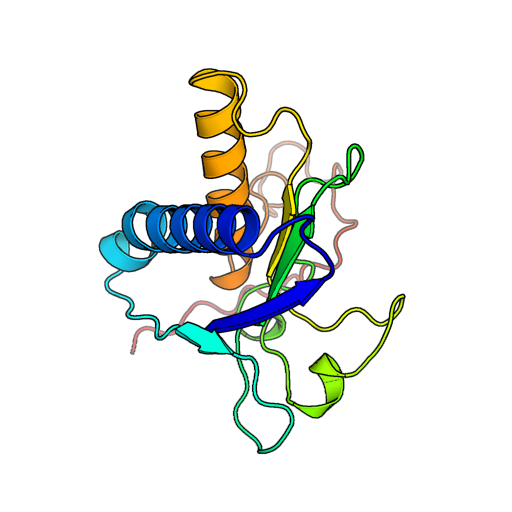.531 0.882 1.00 90.50 94 GLY A O 1
ATOM 717 N N . PHE A 1 95 ? 5.824 8.086 2.200 1.00 90.44 95 PHE A N 1
ATOM 718 C CA . PHE A 1 95 ? 5.601 9.095 1.170 1.00 90.44 95 PHE A CA 1
ATOM 719 C C . PHE A 1 95 ? 6.701 10.160 1.280 1.00 90.44 95 PHE A C 1
ATOM 721 O O . PHE A 1 95 ? 6.566 11.090 2.091 1.00 90.44 95 PHE A O 1
ATOM 728 N N . PRO A 1 96 ? 7.795 10.051 0.502 1.00 88.44 96 PRO A N 1
ATOM 729 C CA . PRO A 1 96 ? 8.835 11.073 0.478 1.00 88.44 96 PRO A CA 1
ATOM 730 C C . PRO A 1 96 ? 8.305 12.347 -0.184 1.00 88.44 96 PRO A C 1
ATOM 732 O O . PRO A 1 96 ? 7.481 12.275 -1.086 1.00 88.44 96 PRO A O 1
ATOM 735 N N . ALA A 1 97 ? 8.812 13.528 0.177 1.00 87.12 97 ALA A N 1
ATOM 736 C CA . ALA A 1 97 ? 8.346 14.803 -0.398 1.00 87.12 97 ALA A CA 1
ATOM 737 C C . ALA A 1 97 ? 8.449 14.884 -1.942 1.00 87.12 97 ALA A C 1
ATOM 739 O O . ALA A 1 97 ? 7.800 15.722 -2.572 1.00 87.12 97 ALA A O 1
ATOM 740 N N . SER A 1 98 ? 9.265 14.021 -2.551 1.00 87.06 98 SER A N 1
ATOM 741 C CA . SER A 1 98 ? 9.451 13.918 -3.995 1.00 87.06 98 SER A CA 1
ATOM 742 C C . SER A 1 98 ? 8.425 13.038 -4.719 1.00 87.06 98 SER A C 1
ATOM 744 O O . SER A 1 98 ? 8.379 13.108 -5.941 1.00 87.06 98 SER A O 1
ATOM 746 N N . TRP A 1 99 ? 7.584 12.256 -4.021 1.00 87.50 99 TRP A N 1
ATOM 747 C CA . TRP A 1 99 ? 6.771 11.179 -4.625 1.00 87.50 99 TRP A CA 1
ATOM 748 C C . TRP A 1 99 ? 5.870 11.623 -5.796 1.00 87.50 99 TRP A C 1
ATOM 750 O O . TRP A 1 99 ? 5.482 10.799 -6.621 1.00 87.50 99 TRP A O 1
ATOM 760 N N . ASN A 1 100 ? 5.531 12.916 -5.876 1.00 88.75 100 ASN A N 1
ATOM 761 C CA . ASN A 1 100 ? 4.653 13.492 -6.898 1.00 88.75 100 ASN A CA 1
ATOM 762 C C . ASN A 1 100 ? 5.226 14.737 -7.605 1.00 88.75 100 ASN A C 1
ATOM 764 O O . ASN A 1 100 ? 4.464 15.554 -8.119 1.00 88.75 100 ASN A O 1
ATOM 768 N N . GLN A 1 101 ? 6.545 14.945 -7.603 1.00 90.62 101 GLN A N 1
ATOM 769 C CA . GLN A 1 101 ? 7.131 16.147 -8.227 1.00 90.62 101 GLN A CA 1
ATOM 770 C C . GLN A 1 101 ? 7.133 16.068 -9.762 1.00 90.62 101 GLN A C 1
ATOM 772 O O . GLN A 1 101 ? 7.089 17.095 -10.439 1.00 90.62 101 GLN A O 1
ATOM 777 N N . SER A 1 102 ? 7.133 14.858 -10.323 1.00 93.06 102 SER A N 1
ATOM 778 C CA . SER A 1 102 ? 7.076 14.609 -11.762 1.00 93.06 102 SER A CA 1
ATOM 779 C C . SER A 1 102 ? 6.291 13.339 -12.103 1.00 93.06 102 SER A C 1
ATOM 781 O O . SER A 1 102 ? 5.978 12.516 -11.241 1.00 93.06 102 SER A O 1
ATOM 783 N N . ASP A 1 103 ? 5.989 13.159 -13.389 1.00 91.19 103 ASP A N 1
ATOM 784 C CA . ASP A 1 103 ? 5.415 11.924 -13.932 1.00 91.19 103 ASP A CA 1
ATOM 785 C C . ASP A 1 103 ? 6.307 10.707 -13.643 1.00 91.19 103 ASP A C 1
ATOM 787 O O . ASP A 1 103 ? 5.798 9.633 -13.326 1.00 91.19 103 ASP A O 1
ATOM 791 N N . GLY A 1 104 ? 7.631 10.891 -13.702 1.00 90.25 104 GLY A N 1
ATOM 792 C CA . GLY A 1 104 ? 8.611 9.850 -13.395 1.00 90.25 104 GLY A CA 1
ATOM 793 C C . GLY A 1 104 ? 8.590 9.441 -11.924 1.00 90.25 104 GLY A C 1
ATOM 794 O O . GLY A 1 104 ? 8.547 8.247 -11.632 1.00 90.25 104 GLY A O 1
ATOM 795 N N . ASP A 1 105 ? 8.537 10.411 -11.007 1.00 89.19 105 ASP A N 1
ATOM 796 C CA . ASP A 1 105 ? 8.469 10.134 -9.564 1.00 89.19 105 ASP A CA 1
ATOM 797 C C . ASP A 1 105 ? 7.188 9.376 -9.208 1.00 89.19 105 ASP A C 1
ATOM 799 O O . ASP A 1 105 ? 7.227 8.376 -8.487 1.00 89.19 105 ASP A O 1
ATOM 803 N N . ARG A 1 106 ? 6.051 9.797 -9.785 1.00 90.94 106 ARG A N 1
ATOM 804 C CA . ARG A 1 106 ? 4.776 9.093 -9.611 1.00 90.94 106 ARG A CA 1
ATOM 805 C C . ARG A 1 106 ? 4.860 7.654 -10.100 1.00 90.94 106 ARG A C 1
ATOM 807 O O . ARG A 1 106 ? 4.446 6.752 -9.378 1.00 90.94 106 ARG A O 1
ATOM 814 N N . ALA A 1 107 ? 5.391 7.435 -11.303 1.00 90.50 107 ALA A N 1
ATOM 815 C CA . ALA A 1 107 ? 5.506 6.099 -11.880 1.00 90.50 107 ALA A CA 1
ATOM 816 C C . ALA A 1 107 ? 6.419 5.194 -11.036 1.00 90.50 107 ALA A C 1
ATOM 818 O O . ALA A 1 107 ? 6.079 4.038 -10.782 1.00 90.50 107 ALA A O 1
ATOM 819 N N . GLN A 1 108 ? 7.541 5.726 -10.544 1.00 90.56 108 GLN A N 1
ATOM 820 C CA . GLN A 1 108 ? 8.442 4.994 -9.655 1.00 90.56 108 GLN A CA 1
ATOM 821 C C . GLN A 1 108 ? 7.758 4.630 -8.333 1.00 90.56 108 GLN A C 1
ATOM 823 O O . GLN A 1 108 ? 7.885 3.503 -7.856 1.00 90.56 108 GLN A O 1
ATOM 828 N N . PHE A 1 109 ? 6.996 5.556 -7.755 1.00 92.06 109 PHE A N 1
ATOM 829 C CA . PHE A 1 109 ? 6.289 5.301 -6.508 1.00 92.06 109 PHE A CA 1
ATOM 830 C C . PHE A 1 109 ? 5.139 4.297 -6.683 1.00 92.06 109 PHE A C 1
ATOM 832 O O . PHE A 1 109 ? 4.939 3.427 -5.839 1.00 92.06 109 PHE A O 1
ATOM 839 N N . GLN A 1 110 ? 4.426 4.338 -7.812 1.00 94.94 110 GLN A N 1
ATOM 840 C CA . GLN A 1 110 ? 3.435 3.319 -8.167 1.00 94.94 110 GLN A CA 1
ATOM 841 C C . GLN A 1 110 ? 4.071 1.935 -8.327 1.00 94.94 110 GLN A C 1
ATOM 843 O O . GLN A 1 110 ? 3.539 0.960 -7.799 1.00 94.94 110 GLN A O 1
ATOM 848 N N . ALA A 1 111 ? 5.224 1.843 -8.996 1.00 94.38 111 ALA A N 1
ATOM 849 C CA . ALA A 1 111 ? 5.977 0.595 -9.100 1.00 94.38 111 ALA A CA 1
ATOM 850 C C . ALA A 1 111 ? 6.369 0.046 -7.720 1.00 94.38 111 ALA A C 1
ATOM 852 O O . ALA A 1 111 ? 6.238 -1.154 -7.489 1.00 94.38 111 ALA A O 1
ATOM 853 N N . LEU A 1 112 ? 6.763 0.914 -6.783 1.00 94.00 112 LEU A N 1
ATOM 854 C CA . LEU A 1 112 ? 7.038 0.507 -5.407 1.00 94.00 112 LEU A CA 1
ATOM 855 C C . LEU A 1 112 ? 5.782 -0.010 -4.688 1.00 94.00 112 LEU A C 1
ATOM 857 O O . LEU A 1 112 ? 5.833 -1.071 -4.077 1.00 94.00 112 LEU A O 1
ATOM 861 N N . ILE A 1 113 ? 4.638 0.675 -4.805 1.00 96.19 113 ILE A N 1
ATOM 862 C CA . ILE A 1 113 ? 3.363 0.190 -4.238 1.00 96.19 113 ILE A CA 1
ATOM 863 C C . ILE A 1 113 ? 3.038 -1.218 -4.766 1.00 96.19 113 ILE A C 1
ATOM 865 O O . ILE A 1 113 ? 2.622 -2.087 -4.001 1.00 96.19 113 ILE A O 1
ATOM 869 N N . LEU A 1 114 ? 3.228 -1.455 -6.069 1.00 97.19 114 LEU A N 1
ATOM 870 C CA . LEU A 1 114 ? 2.977 -2.758 -6.690 1.00 97.19 114 LEU A CA 1
ATOM 871 C C . LEU A 1 114 ? 3.962 -3.834 -6.236 1.00 97.19 114 LEU A C 1
ATOM 873 O O . LEU A 1 114 ? 3.546 -4.979 -6.055 1.00 97.19 114 LEU A O 1
ATOM 877 N N . HIS A 1 115 ? 5.233 -3.473 -6.061 1.00 95.44 115 HIS A N 1
ATOM 878 C CA . HIS A 1 115 ? 6.275 -4.354 -5.541 1.00 95.44 115 HIS A CA 1
ATOM 879 C C . HIS A 1 115 ? 5.915 -4.845 -4.136 1.00 95.44 115 HIS A C 1
ATOM 881 O O . HIS A 1 115 ? 5.771 -6.045 -3.915 1.00 95.44 115 HIS A O 1
ATOM 887 N N . GLU A 1 116 ? 5.647 -3.912 -3.223 1.00 95.50 116 GLU A N 1
ATOM 888 C CA . GLU A 1 116 ? 5.310 -4.233 -1.838 1.00 95.50 116 GLU A CA 1
ATOM 889 C C . GLU A 1 116 ? 3.996 -5.017 -1.736 1.00 95.50 116 GLU A C 1
ATOM 891 O O . GLU A 1 116 ? 3.879 -5.991 -0.992 1.00 95.50 116 GLU A O 1
ATOM 896 N N . PHE A 1 117 ? 2.997 -4.663 -2.550 1.00 96.94 117 PHE A N 1
ATOM 897 C CA . PHE A 1 117 ? 1.764 -5.440 -2.612 1.00 96.94 117 PHE A CA 1
ATOM 898 C C . PHE A 1 117 ? 1.968 -6.843 -3.212 1.00 96.94 117 PHE A C 1
ATOM 900 O O . PHE A 1 117 ? 1.250 -7.776 -2.855 1.00 96.94 117 PHE A O 1
ATOM 907 N N . GLY A 1 118 ? 2.975 -7.038 -4.066 1.00 95.81 118 GLY A N 1
ATOM 908 C CA . GLY A 1 118 ? 3.388 -8.364 -4.523 1.00 95.81 118 GLY A CA 1
ATOM 909 C C . GLY A 1 118 ? 3.736 -9.286 -3.350 1.00 95.81 118 GLY A C 1
ATOM 910 O O . GLY A 1 118 ? 3.276 -10.430 -3.307 1.00 95.81 118 GLY A O 1
ATOM 911 N N . HIS A 1 119 ? 4.435 -8.774 -2.334 1.00 95.00 119 HIS A N 1
ATOM 912 C CA . HIS A 1 119 ? 4.705 -9.528 -1.109 1.00 95.00 119 HIS A CA 1
ATOM 913 C C . HIS A 1 119 ? 3.428 -9.872 -0.340 1.00 95.00 119 HIS A C 1
ATOM 915 O O . HIS A 1 119 ? 3.285 -11.007 0.112 1.00 95.00 119 HIS A O 1
ATOM 921 N N . VAL A 1 120 ? 2.447 -8.963 -0.268 1.00 95.69 120 VAL A N 1
ATOM 922 C CA . VAL A 1 120 ? 1.122 -9.254 0.324 1.00 95.69 120 VAL A CA 1
ATOM 923 C C . VAL A 1 120 ? 0.462 -10.463 -0.356 1.00 95.69 120 VAL A C 1
ATOM 925 O O . VAL A 1 120 ? -0.181 -11.276 0.307 1.00 95.69 120 VAL A O 1
ATOM 928 N N . LEU A 1 121 ? 0.641 -10.612 -1.670 1.00 95.44 121 LEU A N 1
ATOM 929 C CA . LEU A 1 121 ? 0.126 -11.746 -2.444 1.00 95.44 121 LEU A CA 1
ATOM 930 C C . LEU A 1 121 ? 0.974 -13.021 -2.317 1.00 95.44 121 LEU A C 1
ATOM 932 O O . LEU A 1 121 ? 0.540 -14.087 -2.751 1.00 95.44 121 LEU A O 1
ATOM 936 N N . GLY A 1 122 ? 2.152 -12.938 -1.698 1.00 92.12 122 GLY A N 1
ATOM 937 C CA . GLY A 1 122 ? 3.046 -14.071 -1.469 1.00 92.12 122 GLY A CA 1
ATOM 938 C C . GLY A 1 122 ? 4.235 -14.157 -2.423 1.00 92.12 122 GLY A C 1
ATOM 939 O O . GLY A 1 122 ? 4.976 -15.135 -2.351 1.00 92.12 122 GLY A O 1
ATOM 940 N N . PHE A 1 123 ? 4.438 -13.173 -3.303 1.00 90.25 123 PHE A N 1
ATOM 941 C CA . PHE A 1 123 ? 5.622 -13.141 -4.160 1.00 90.25 123 PHE A CA 1
ATOM 942 C C . PHE A 1 123 ? 6.859 -12.770 -3.346 1.00 90.25 123 PHE A C 1
ATOM 944 O O . PHE A 1 123 ? 6.820 -11.839 -2.545 1.00 90.25 123 PHE A O 1
ATOM 951 N N . GLY A 1 124 ? 7.949 -13.506 -3.548 1.00 86.12 124 GLY A N 1
ATOM 952 C CA . GLY A 1 124 ? 9.276 -13.117 -3.083 1.00 86.12 124 GLY A CA 1
ATOM 953 C C . GLY A 1 124 ? 10.001 -12.288 -4.126 1.00 86.12 124 GLY A C 1
ATOM 954 O O . GLY A 1 124 ? 9.540 -12.129 -5.258 1.00 86.12 124 GLY A O 1
ATOM 955 N N . HIS A 1 125 ? 11.150 -11.765 -3.737 1.00 85.94 125 HIS A N 1
ATOM 956 C CA . HIS A 1 125 ? 12.053 -11.134 -4.674 1.00 85.94 125 HIS A CA 1
ATOM 957 C C . HIS A 1 125 ? 12.570 -12.130 -5.720 1.00 85.94 125 HIS A C 1
ATOM 959 O O . HIS A 1 125 ? 12.995 -13.236 -5.391 1.00 85.94 125 HIS A O 1
ATOM 965 N N . GLU A 1 126 ? 12.600 -11.717 -6.987 1.00 81.69 126 GLU A N 1
ATOM 966 C CA . GLU A 1 126 ? 13.078 -12.578 -8.076 1.00 81.69 126 GLU A CA 1
ATOM 967 C C . GLU A 1 126 ? 14.574 -12.907 -7.940 1.00 81.69 126 GLU A C 1
ATOM 969 O O . GLU A 1 126 ? 14.992 -14.009 -8.289 1.00 81.69 126 GLU A O 1
ATOM 974 N N . GLN A 1 127 ? 15.393 -11.995 -7.398 1.00 75.12 127 GLN A N 1
ATOM 975 C CA . GLN A 1 127 ? 16.820 -12.271 -7.183 1.00 75.12 127 GLN A CA 1
ATOM 976 C C . GLN A 1 127 ? 17.091 -13.371 -6.141 1.00 75.12 127 GLN A C 1
ATOM 978 O O . GLN A 1 127 ? 18.178 -13.949 -6.155 1.00 75.12 127 GLN A O 1
ATOM 983 N N . ASP A 1 128 ? 16.109 -13.690 -5.292 1.00 73.44 128 ASP A N 1
ATOM 984 C CA . ASP A 1 128 ? 16.217 -14.699 -4.229 1.00 73.44 128 ASP A CA 1
ATOM 985 C C . ASP A 1 128 ? 15.739 -16.084 -4.681 1.00 73.44 128 ASP A C 1
ATOM 987 O O . ASP A 1 128 ? 15.637 -17.026 -3.889 1.00 73.44 128 ASP A O 1
ATOM 991 N N . ARG A 1 129 ? 15.455 -16.245 -5.979 1.00 71.75 129 ARG A N 1
ATOM 992 C CA . ARG A 1 129 ? 15.023 -17.525 -6.534 1.00 71.75 129 ARG A CA 1
ATOM 993 C C . ARG A 1 129 ? 16.124 -18.586 -6.353 1.00 71.75 129 ARG A C 1
ATOM 995 O O . ARG A 1 129 ? 17.283 -18.320 -6.682 1.00 71.75 129 ARG A O 1
ATOM 1002 N N . PRO A 1 130 ? 15.794 -19.814 -5.904 1.00 69.44 130 PRO A N 1
ATOM 1003 C CA . PRO A 1 130 ? 16.799 -20.849 -5.630 1.00 69.44 130 PRO A CA 1
ATOM 1004 C C . PRO A 1 130 ? 17.689 -21.233 -6.825 1.00 69.44 130 PRO A C 1
ATOM 1006 O O . PRO A 1 130 ? 18.809 -21.700 -6.639 1.00 69.44 130 PRO A O 1
ATOM 1009 N N . ASP A 1 131 ? 17.192 -21.055 -8.048 1.00 72.25 131 ASP A N 1
ATOM 1010 C CA . ASP A 1 131 ? 17.875 -21.316 -9.321 1.00 72.25 131 ASP A CA 1
ATOM 1011 C C . ASP A 1 131 ? 18.415 -20.041 -10.003 1.00 72.25 131 ASP A C 1
ATOM 1013 O O . ASP A 1 131 ? 18.815 -20.080 -11.168 1.00 72.25 131 ASP A O 1
ATOM 1017 N N . GLY A 1 132 ? 18.440 -18.905 -9.300 1.00 65.38 132 GLY A N 1
ATOM 1018 C CA . GLY A 1 132 ? 19.013 -17.654 -9.790 1.00 65.38 132 GLY A CA 1
ATOM 1019 C C . GLY A 1 132 ? 20.527 -17.748 -10.022 1.00 65.38 132 GLY A C 1
ATOM 1020 O O . GLY A 1 132 ? 21.270 -18.362 -9.249 1.00 65.38 132 GLY A O 1
ATOM 1021 N N . VAL A 1 133 ? 21.014 -17.111 -11.096 1.00 58.62 133 VAL A N 1
ATOM 1022 C CA . VAL A 1 133 ? 22.445 -17.067 -11.452 1.00 58.62 133 VAL A CA 1
ATOM 1023 C C . VAL A 1 133 ? 23.175 -16.115 -10.502 1.00 58.62 133 VAL A C 1
ATOM 1025 O O . VAL A 1 133 ? 23.419 -14.954 -10.809 1.00 58.62 133 VAL A O 1
ATOM 1028 N N . GLY A 1 134 ? 23.475 -16.612 -9.307 1.00 54.41 134 GLY A N 1
ATOM 1029 C CA . GLY A 1 134 ? 24.126 -15.847 -8.247 1.00 54.41 134 GLY A CA 1
ATOM 1030 C C . GLY A 1 134 ? 23.718 -16.288 -6.850 1.00 54.41 134 GLY A C 1
ATOM 1031 O O . GLY A 1 134 ? 23.672 -15.426 -5.980 1.00 54.41 134 GLY A O 1
ATOM 1032 N N . GLY A 1 135 ? 23.416 -17.587 -6.662 1.00 47.28 135 GLY A N 1
ATOM 1033 C CA . GLY A 1 135 ? 22.798 -18.252 -5.497 1.00 47.28 135 GLY A CA 1
ATOM 1034 C C . GLY A 1 135 ? 23.463 -18.097 -4.120 1.00 47.28 135 GLY A C 1
ATOM 1035 O O . GLY A 1 135 ? 23.486 -19.035 -3.333 1.00 47.28 135 GLY A O 1
ATOM 1036 N N . VAL A 1 136 ? 23.999 -16.919 -3.822 1.00 49.47 136 VAL A N 1
ATOM 1037 C CA . VAL A 1 136 ? 24.609 -16.486 -2.565 1.00 49.47 136 VAL A CA 1
ATOM 1038 C C . VAL A 1 136 ? 24.295 -15.001 -2.266 1.00 49.47 136 VAL A C 1
ATOM 1040 O O . VAL A 1 136 ? 24.627 -14.531 -1.186 1.00 49.47 136 VAL A O 1
ATOM 1043 N N . ALA A 1 137 ? 23.685 -14.228 -3.178 1.00 44.75 137 ALA A N 1
ATOM 1044 C CA . ALA A 1 137 ? 23.717 -12.765 -3.064 1.00 44.75 137 ALA A CA 1
ATOM 1045 C C . ALA A 1 137 ? 22.740 -12.121 -2.058 1.00 44.75 137 ALA A C 1
ATOM 1047 O O . ALA A 1 137 ? 23.078 -11.046 -1.570 1.00 44.75 137 ALA A O 1
ATOM 1048 N N . CYS A 1 138 ? 21.583 -12.701 -1.710 1.00 43.81 138 CYS A N 1
ATOM 1049 C CA . CYS A 1 138 ? 20.569 -11.950 -0.939 1.00 43.81 138 CYS A CA 1
ATOM 1050 C C . CYS A 1 138 ? 19.700 -12.787 0.039 1.00 43.81 138 CYS A C 1
ATOM 1052 O O . CYS A 1 138 ? 18.634 -12.344 0.438 1.00 43.81 138 CYS A O 1
ATOM 1054 N N . TYR A 1 139 ? 20.182 -13.941 0.531 1.00 46.44 139 TYR A N 1
ATOM 1055 C CA . TYR A 1 139 ? 19.497 -14.812 1.521 1.00 46.44 139 TYR A CA 1
ATOM 1056 C C . TYR A 1 139 ? 19.366 -14.220 2.953 1.00 46.44 139 TYR A C 1
ATOM 1058 O O . TYR A 1 139 ? 19.595 -14.919 3.942 1.00 46.44 139 TYR A O 1
ATOM 1066 N N . THR A 1 140 ? 19.061 -12.932 3.111 1.00 48.19 140 THR A N 1
ATOM 1067 C CA . THR A 1 140 ? 19.006 -12.267 4.430 1.00 48.19 140 THR A CA 1
ATOM 1068 C C . THR A 1 140 ? 17.629 -11.737 4.827 1.00 48.19 140 THR A C 1
ATOM 1070 O O . THR A 1 140 ? 17.536 -11.096 5.869 1.00 48.19 140 THR A O 1
ATOM 1073 N N . ASP A 1 141 ? 16.569 -11.970 4.050 1.00 49.41 141 ASP A N 1
ATOM 1074 C CA . ASP A 1 141 ? 15.231 -11.417 4.322 1.00 49.41 141 ASP A CA 1
ATOM 1075 C C . ASP A 1 141 ? 14.240 -12.401 4.980 1.00 49.41 141 ASP A C 1
ATOM 1077 O O . ASP A 1 141 ? 13.036 -12.157 4.982 1.00 49.41 141 ASP A O 1
ATOM 1081 N N . ASP A 1 142 ? 14.724 -13.487 5.600 1.00 47.88 142 ASP A N 1
ATOM 1082 C CA . ASP A 1 142 ? 13.898 -14.476 6.321 1.00 47.88 142 ASP A CA 1
ATOM 1083 C C . ASP A 1 142 ? 12.756 -15.095 5.474 1.00 47.88 142 ASP A C 1
ATOM 1085 O O . ASP A 1 142 ? 11.808 -15.673 6.022 1.00 47.88 142 ASP A O 1
ATOM 1089 N N . PHE A 1 143 ? 12.827 -15.026 4.135 1.00 48.81 143 PHE A N 1
ATOM 1090 C CA . PHE A 1 143 ? 11.829 -15.653 3.270 1.00 48.81 143 PHE A CA 1
ATOM 1091 C C . PHE A 1 143 ? 11.858 -17.180 3.453 1.00 48.81 143 PHE A C 1
ATOM 1093 O O . PHE A 1 143 ? 12.898 -17.815 3.259 1.00 48.81 143 PHE A O 1
ATOM 1100 N N . PRO A 1 144 ? 10.738 -17.825 3.826 1.00 48.03 144 PRO A N 1
ATOM 1101 C CA . PRO A 1 144 ? 10.741 -19.256 4.071 1.00 48.03 144 PRO A CA 1
ATOM 1102 C C . PRO A 1 144 ? 10.980 -20.022 2.766 1.00 48.03 144 PRO A C 1
ATOM 1104 O O . PRO A 1 144 ? 10.237 -19.879 1.798 1.00 48.03 144 PRO A O 1
ATOM 1107 N N . ASN A 1 145 ? 11.949 -20.941 2.795 1.00 45.00 145 ASN A N 1
ATOM 1108 C CA . ASN A 1 145 ? 12.371 -21.845 1.706 1.00 45.00 145 ASN A CA 1
ATOM 1109 C C . ASN A 1 145 ? 11.249 -22.761 1.162 1.00 45.00 145 ASN A C 1
ATOM 1111 O O . ASN A 1 145 ? 11.486 -23.636 0.331 1.00 45.00 145 ASN A O 1
ATOM 1115 N N . THR A 1 146 ? 10.031 -22.623 1.682 1.00 44.28 146 THR A N 1
ATOM 1116 C CA . THR A 1 146 ? 8.854 -23.408 1.330 1.00 44.28 146 THR A CA 1
ATOM 1117 C C . THR A 1 146 ? 7.770 -22.461 0.839 1.00 44.28 146 THR A C 1
ATOM 1119 O O . THR A 1 146 ? 6.828 -22.120 1.549 1.00 44.28 146 THR A O 1
ATOM 1122 N N . VAL A 1 147 ? 7.885 -22.050 -0.424 1.00 45.59 147 VAL A N 1
ATOM 1123 C CA . VAL A 1 147 ? 6.726 -21.553 -1.166 1.00 45.59 147 VAL A CA 1
ATOM 1124 C C . VAL A 1 147 ? 5.790 -22.749 -1.316 1.00 45.59 147 VAL A C 1
ATOM 1126 O O . VAL A 1 147 ? 5.950 -23.581 -2.210 1.00 45.59 147 VAL A O 1
ATOM 1129 N N . HIS A 1 148 ? 4.859 -22.916 -0.377 1.00 38.97 148 HIS A N 1
ATOM 1130 C CA . HIS A 1 148 ? 3.802 -23.898 -0.545 1.00 38.97 148 HIS A CA 1
ATOM 1131 C C . HIS A 1 148 ? 3.020 -23.494 -1.798 1.00 38.97 148 HIS A C 1
ATOM 1133 O O . HIS A 1 148 ? 2.489 -22.382 -1.837 1.00 38.97 148 HIS A O 1
ATOM 1139 N N . PRO A 1 149 ? 2.957 -24.348 -2.836 1.00 35.00 149 PRO A N 1
ATOM 1140 C CA . PRO A 1 149 ? 2.204 -24.019 -4.029 1.00 35.00 149 PRO A CA 1
ATOM 1141 C C . PRO A 1 149 ? 0.767 -23.725 -3.613 1.00 35.00 149 PRO A C 1
ATOM 1143 O O . PRO A 1 149 ? 0.167 -24.505 -2.865 1.00 35.00 149 PRO A O 1
ATOM 1146 N N . ILE A 1 150 ? 0.228 -22.602 -4.096 1.00 36.94 150 ILE A N 1
ATOM 1147 C CA . ILE A 1 150 ? -1.199 -22.300 -4.023 1.00 36.94 150 ILE A CA 1
ATOM 1148 C C . ILE A 1 150 ? -1.903 -23.511 -4.636 1.00 36.94 150 ILE A C 1
ATOM 1150 O O . ILE A 1 150 ? -1.873 -23.724 -5.851 1.00 36.94 150 ILE A O 1
ATOM 1154 N N . ARG A 1 151 ? -2.469 -24.373 -3.784 1.00 31.22 151 ARG A N 1
ATOM 1155 C CA . ARG A 1 151 ? -3.330 -25.455 -4.248 1.00 31.22 151 ARG A CA 1
ATOM 1156 C C . ARG A 1 151 ? -4.508 -24.768 -4.918 1.00 31.22 151 ARG A C 1
ATOM 1158 O O . ARG A 1 151 ? -5.218 -24.009 -4.265 1.00 31.22 151 ARG A O 1
ATOM 1165 N N . ARG A 1 152 ? -4.652 -25.005 -6.224 1.00 34.66 152 ARG A N 1
ATOM 1166 C CA . ARG A 1 152 ? -5.837 -24.628 -6.996 1.00 34.66 152 ARG A CA 1
ATOM 1167 C C . ARG A 1 152 ? -7.074 -25.024 -6.184 1.00 34.66 152 ARG A C 1
ATOM 1169 O O . ARG A 1 152 ? -7.171 -26.187 -5.786 1.00 34.66 152 ARG A O 1
ATOM 1176 N N . LEU A 1 153 ? -7.926 -24.042 -5.895 1.00 36.12 153 LEU A N 1
ATOM 1177 C CA . LEU A 1 153 ? -9.298 -24.274 -5.449 1.00 36.12 153 LEU A CA 1
ATOM 1178 C C . LEU A 1 153 ? -10.101 -24.890 -6.598 1.00 36.12 153 LEU A C 1
ATOM 1180 O O . LEU A 1 153 ? -9.812 -24.530 -7.765 1.00 36.12 153 LEU A O 1
#

Secondary structure (DSSP, 8-state):
-EEEE---SSHHHHHHHHHHHHHHHIIIIITTTT-----EEPPSSSS--EEEEEEEES-SS--EE--S-GGGGEE-TTGGGPPTTSPPSSEEEEE-TTTTSSHHHHHHHHHHHHHHHHHHHTPPPGGG-TTSTTTTS-TTS---S--------

Foldseek 3Di:
DEEDEDDDPDPVVVVVVVVLLVCLCCVPPCVVPVHDDDYYHDDLDDFDWDAYEYEEEADPPQAWAQLAAEPQLTFGSVQSPDDPPSNTRHIYGYHHPQCVVDPVSVVVSSVVSSVRVCRNNPDDDPCCPCPHPPNPDDPPSPRDPDPPPPDDD

Sequence (153 aa):
MCWHVLQFPTPAELQTAQALVTRTITEGWLSLINLDATWTDCPTSGDARHVRVLLRSGDANYNGTTLRPGTLTLSTAAERMQPPPNDPPGLLMGFPASWNQSDGDRAQFQALILHEFGHVLGFGHEQDRPDGVGGVACYTDDFPNTVHPIRRL